Protein AF-Q9RCD1-F1 (afdb_monomer)

Foldseek 3Di:
DCVVVVNPDDDDDDDPQPDPVSVVVVVVVVVVPD

Solvent-accessible surface area (backbone atoms only — not comparable to full-atom values): 2348 Å² total; per-residue (Å²): 107,61,68,80,74,75,45,89,74,94,73,91,72,80,64,93,59,73,49,71,68,47,47,55,50,53,52,51,54,50,70,73,74,112

Structure (mmCIF, N/CA/C/O backbone):
data_AF-Q9RCD1-F1
#
_entry.id   AF-Q9RCD1-F1
#
loop_
_atom_site.group_PDB
_atom_site.id
_atom_site.type_symbol
_atom_site.label_atom_id
_atom_site.label_alt_id
_atom_site.label_comp_id
_atom_site.label_asym_id
_atom_site.label_entity_id
_atom_site.label_seq_id
_atom_site.pdbx_PDB_ins_code
_atom_site.Cartn_x
_atom_site.Cartn_y
_atom_site.Cartn_z
_atom_site.occupancy
_atom_site.B_iso_or_equiv
_atom_site.auth_seq_id
_atom_site.auth_comp_id
_atom_site.auth_asym_id
_atom_site.auth_atom_id
_atom_site.pdbx_PDB_model_num
ATOM 1 N N . PHE A 1 1 ? 14.543 -18.203 -7.542 1.00 66.69 1 PHE A N 1
ATOM 2 C CA . PHE A 1 1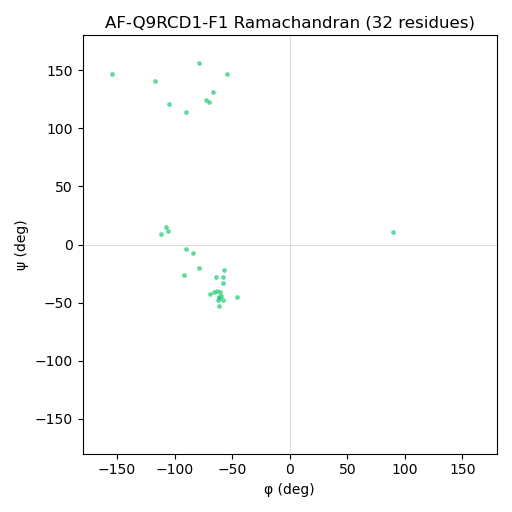 ? 15.171 -16.873 -7.392 1.00 66.69 1 PHE A CA 1
ATOM 3 C C . PHE A 1 1 ? 14.658 -15.970 -8.495 1.00 66.69 1 PHE A C 1
ATOM 5 O O . PHE A 1 1 ? 14.675 -16.394 -9.640 1.00 66.69 1 PHE A O 1
ATOM 12 N N . PHE A 1 2 ? 14.192 -14.771 -8.145 1.00 72.69 2 PHE A N 1
ATOM 13 C CA . PHE A 1 2 ? 13.575 -13.786 -9.046 1.00 72.69 2 PHE A CA 1
ATOM 14 C C . PHE A 1 2 ? 14.353 -13.580 -10.363 1.00 72.69 2 PHE A C 1
ATOM 16 O O . PHE A 1 2 ? 13.784 -13.688 -11.444 1.00 72.69 2 PHE A O 1
ATOM 23 N N . LEU A 1 3 ? 15.679 -13.451 -10.270 1.00 70.44 3 LEU A N 1
ATOM 24 C CA . LEU A 1 3 ? 16.579 -13.296 -11.421 1.00 70.44 3 LEU A CA 1
ATOM 25 C C . LEU A 1 3 ? 16.611 -14.512 -12.368 1.00 70.44 3 LEU A C 1
ATOM 27 O O . LEU A 1 3 ? 16.848 -14.367 -13.559 1.00 70.44 3 LEU A O 1
ATOM 31 N N . HIS A 1 4 ? 16.348 -15.721 -11.866 1.00 75.56 4 HIS A N 1
ATOM 32 C CA . HIS A 1 4 ? 16.340 -16.950 -12.673 1.00 75.56 4 HIS A CA 1
ATOM 33 C C . HIS A 1 4 ? 14.964 -17.279 -13.268 1.00 75.56 4 HIS A C 1
ATOM 35 O O . HIS A 1 4 ? 14.844 -18.240 -14.019 1.00 75.56 4 HIS A O 1
ATOM 41 N N . ALA A 1 5 ? 13.937 -16.489 -12.943 1.00 83.94 5 ALA A N 1
ATOM 42 C CA . ALA A 1 5 ? 12.590 -16.605 -13.499 1.00 83.94 5 ALA A CA 1
ATOM 43 C C . ALA A 1 5 ? 12.266 -15.491 -14.518 1.00 83.94 5 ALA A C 1
ATOM 45 O O . ALA A 1 5 ? 11.109 -15.334 -14.891 1.00 83.94 5 ALA A O 1
ATOM 46 N N . GLY A 1 6 ? 13.268 -14.712 -14.953 1.00 75.62 6 GLY A N 1
ATOM 47 C CA . GLY A 1 6 ? 13.084 -13.583 -15.877 1.00 75.62 6 GLY A CA 1
ATOM 48 C C . GLY A 1 6 ? 12.810 -12.236 -15.200 1.00 75.62 6 GLY A C 1
ATOM 49 O O . GLY A 1 6 ? 12.450 -11.281 -15.876 1.00 75.62 6 GLY A O 1
ATOM 50 N N . GLY A 1 7 ? 12.972 -12.133 -13.879 1.00 77.38 7 GLY A N 1
ATOM 51 C CA . GLY A 1 7 ? 12.920 -10.848 -13.188 1.00 77.38 7 GLY A CA 1
ATOM 52 C C . GLY A 1 7 ? 14.178 -10.021 -13.465 1.00 77.38 7 GLY A C 1
ATOM 53 O O . GLY A 1 7 ? 15.284 -10.485 -13.201 1.00 77.38 7 GLY A O 1
ATOM 54 N N . GLU A 1 8 ? 14.017 -8.801 -13.976 1.00 76.50 8 GLU A N 1
ATOM 55 C CA . GLU A 1 8 ? 15.143 -7.947 -14.395 1.00 76.50 8 GLU A CA 1
ATOM 56 C C . GLU A 1 8 ? 15.642 -7.009 -13.285 1.00 76.50 8 GLU A C 1
ATOM 58 O O . GLU A 1 8 ? 16.815 -6.634 -13.266 1.00 76.50 8 GLU A O 1
ATOM 63 N N . LYS A 1 9 ? 14.773 -6.649 -12.332 1.00 75.25 9 LYS A N 1
ATOM 64 C CA . LYS A 1 9 ? 15.076 -5.704 -11.249 1.00 75.25 9 LYS A CA 1
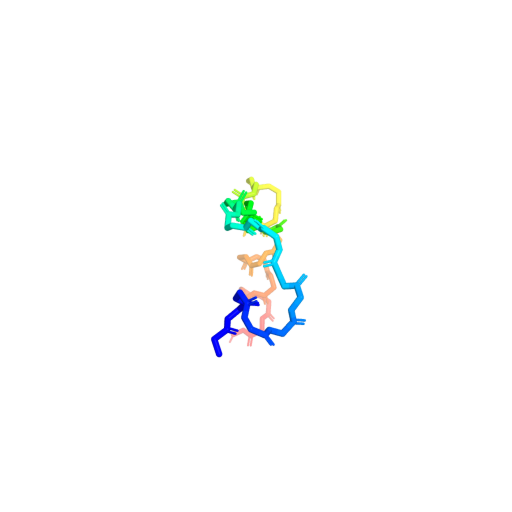ATOM 65 C C . LYS A 1 9 ? 14.224 -5.920 -10.007 1.00 75.25 9 LYS A C 1
ATOM 67 O O . LYS A 1 9 ? 13.042 -6.227 -10.100 1.00 75.25 9 LYS A O 1
ATOM 72 N N . PHE A 1 10 ? 14.822 -5.655 -8.851 1.00 77.31 10 PHE A N 1
ATOM 73 C CA . PHE A 1 10 ? 14.078 -5.419 -7.622 1.00 77.31 10 PHE A CA 1
ATOM 74 C C . PHE A 1 10 ? 13.792 -3.928 -7.501 1.00 77.31 10 PHE A C 1
ATOM 76 O O . PHE A 1 10 ? 14.714 -3.130 -7.339 1.00 77.31 10 PHE A O 1
ATOM 83 N N . GLU A 1 11 ? 12.518 -3.570 -7.580 1.00 81.31 11 GLU A N 1
ATOM 84 C CA . GLU A 1 11 ? 12.046 -2.217 -7.320 1.00 81.31 11 GLU A CA 1
ATOM 85 C C . GLU A 1 11 ? 11.105 -2.246 -6.120 1.00 81.31 11 GLU A C 1
ATOM 87 O O . GLU A 1 11 ? 10.332 -3.190 -5.932 1.00 81.31 11 GLU A O 1
ATOM 92 N N . TYR A 1 12 ? 11.214 -1.224 -5.273 1.00 84.81 12 TYR A N 1
ATOM 93 C CA . TYR A 1 12 ? 10.244 -1.018 -4.211 1.00 84.81 12 TYR A CA 1
ATOM 94 C C . TYR A 1 12 ? 8.928 -0.570 -4.844 1.00 84.81 12 TYR A C 1
ATOM 96 O O . TYR A 1 12 ? 8.887 0.445 -5.537 1.00 84.81 12 TYR A O 1
ATOM 104 N N . ILE A 1 13 ? 7.866 -1.325 -4.582 1.00 87.81 13 ILE A N 1
ATOM 105 C CA . ILE A 1 13 ? 6.503 -0.950 -4.942 1.00 87.81 13 ILE A CA 1
ATOM 106 C C . IL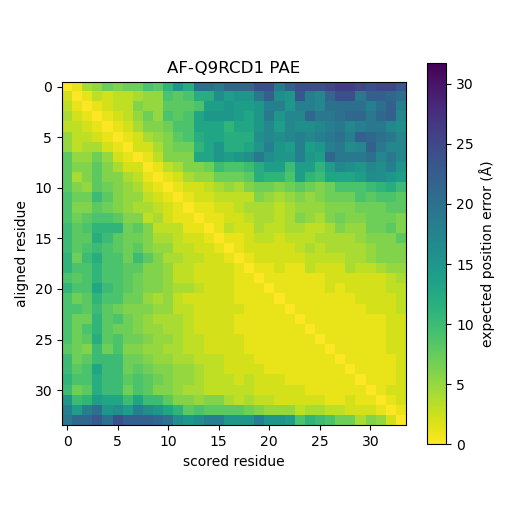E A 1 13 ? 5.817 -0.518 -3.642 1.00 87.81 13 ILE A C 1
ATOM 108 O O . ILE A 1 13 ? 5.764 -1.330 -2.713 1.00 87.81 13 ILE A O 1
ATOM 112 N N . PRO A 1 14 ? 5.323 0.731 -3.548 1.00 87.69 14 PRO A N 1
ATOM 113 C CA . PRO A 1 14 ? 4.549 1.180 -2.398 1.00 87.69 14 PRO A CA 1
ATOM 114 C C . PRO A 1 14 ? 3.363 0.252 -2.139 1.00 87.69 14 PRO A C 1
ATOM 116 O O . PRO A 1 14 ? 2.785 -0.315 -3.072 1.00 87.69 14 PRO A O 1
ATOM 119 N N . ALA A 1 15 ? 3.000 0.082 -0.870 1.00 90.38 15 ALA A N 1
ATOM 120 C CA . ALA A 1 15 ? 1.808 -0.683 -0.550 1.00 90.38 15 ALA A CA 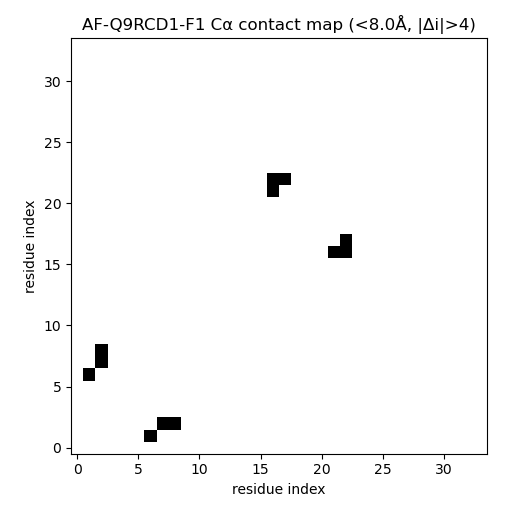1
ATOM 121 C C . ALA A 1 15 ? 0.593 0.089 -1.068 1.00 90.38 15 ALA A C 1
ATOM 123 O O . ALA A 1 15 ? 0.448 1.270 -0.787 1.00 90.38 15 ALA A O 1
ATOM 124 N N . LEU A 1 16 ? -0.303 -0.585 -1.793 1.00 90.75 16 LEU A N 1
ATOM 125 C CA . LEU A 1 16 ? -1.463 0.063 -2.421 1.00 90.75 16 LEU A CA 1
ATOM 126 C C . LEU A 1 16 ? -2.356 0.817 -1.418 1.00 90.75 16 LEU A C 1
ATOM 128 O O . LEU A 1 16 ? -3.093 1.710 -1.809 1.00 90.75 16 LEU A O 1
ATOM 132 N N . ASN A 1 17 ? -2.275 0.448 -0.141 1.00 92.62 17 ASN A N 1
ATOM 133 C CA . ASN A 1 17 ? -3.158 0.896 0.927 1.00 92.62 17 ASN A CA 1
ATOM 134 C C . ASN A 1 17 ? -2.464 1.879 1.890 1.00 92.62 17 ASN A C 1
ATOM 136 O O . ASN A 1 17 ? -2.921 2.024 3.022 1.00 92.62 17 ASN A O 1
ATOM 140 N N . ASP A 1 18 ? -1.315 2.449 1.511 1.00 92.56 18 ASP A N 1
ATOM 141 C CA . ASP A 1 18 ? -0.492 3.257 2.419 1.00 92.56 18 ASP A CA 1
ATOM 142 C C . ASP A 1 18 ? -0.921 4.726 2.546 1.00 92.56 18 ASP A C 1
ATOM 144 O O . ASP A 1 18 ? -0.415 5.426 3.425 1.00 92.56 18 ASP A O 1
ATOM 148 N N . ASP A 1 19 ? -1.882 5.188 1.742 1.00 95.00 19 ASP A N 1
ATOM 149 C CA . ASP A 1 19 ? -2.436 6.532 1.875 1.00 95.00 19 ASP A CA 1
ATOM 150 C C . ASP A 1 19 ? -3.463 6.661 3.014 1.00 95.00 19 ASP A C 1
ATOM 152 O O . ASP A 1 19 ? -4.120 5.705 3.440 1.00 95.00 19 ASP A O 1
ATOM 156 N N . GLU A 1 20 ? -3.624 7.894 3.502 1.00 96.75 20 GLU A N 1
ATOM 157 C CA . GLU A 1 20 ? -4.518 8.228 4.618 1.00 96.75 20 GLU A CA 1
ATOM 158 C C . GLU A 1 20 ? -5.981 7.832 4.358 1.00 96.75 20 GLU A C 1
ATOM 160 O O . GLU A 1 20 ? -6.692 7.451 5.291 1.00 96.75 20 GLU A O 1
ATOM 165 N N . GLY A 1 21 ? -6.438 7.886 3.102 1.00 97.00 21 GLY A N 1
ATOM 166 C CA . GLY A 1 21 ? -7.806 7.533 2.727 1.00 97.00 21 GLY A CA 1
ATOM 167 C C . GLY A 1 21 ? -8.068 6.038 2.878 1.00 97.00 21 GLY A C 1
ATOM 168 O O . GLY A 1 21 ? -9.097 5.635 3.428 1.00 97.00 21 GLY A O 1
ATOM 169 N N . HIS A 1 22 ? -7.116 5.209 2.455 1.00 96.31 22 HIS A N 1
ATOM 170 C CA . HIS A 1 22 ? -7.183 3.765 2.642 1.00 96.31 22 HIS A CA 1
ATOM 171 C C . HIS A 1 22 ? -7.105 3.359 4.114 1.00 96.31 22 HIS A C 1
ATOM 173 O O . HIS A 1 22 ? -7.879 2.499 4.545 1.00 96.31 22 HIS A O 1
ATOM 179 N N . ILE A 1 23 ? -6.250 4.001 4.913 1.00 96.62 23 ILE A N 1
ATOM 180 C CA . ILE A 1 23 ? -6.194 3.745 6.359 1.00 96.62 23 ILE A CA 1
ATOM 181 C C . ILE A 1 23 ? -7.531 4.088 7.030 1.00 96.62 23 ILE A C 1
ATOM 183 O O . ILE A 1 23 ? -8.062 3.267 7.784 1.00 96.62 23 ILE A O 1
ATOM 187 N N . ALA A 1 24 ? -8.117 5.245 6.710 1.00 97.25 24 ALA A N 1
ATOM 188 C CA . ALA A 1 24 ? -9.414 5.653 7.247 1.00 97.25 24 ALA A CA 1
ATOM 189 C C . ALA A 1 24 ? -10.538 4.672 6.866 1.00 97.25 24 ALA A C 1
ATOM 191 O O . ALA A 1 24 ? -11.378 4.332 7.702 1.00 97.25 24 ALA A O 1
ATOM 192 N N . LEU A 1 25 ? -10.541 4.172 5.625 1.00 96.38 25 LEU A N 1
ATOM 193 C CA . LE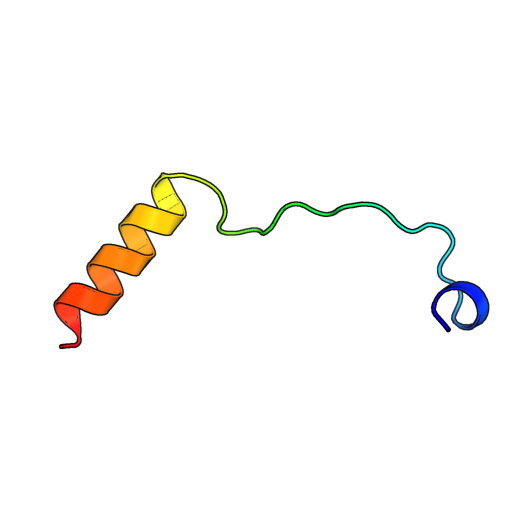U A 1 25 ? -11.505 3.168 5.174 1.00 96.38 25 LEU A CA 1
ATOM 194 C C . LEU A 1 25 ? -11.378 1.860 5.968 1.00 96.38 25 LEU A C 1
ATOM 1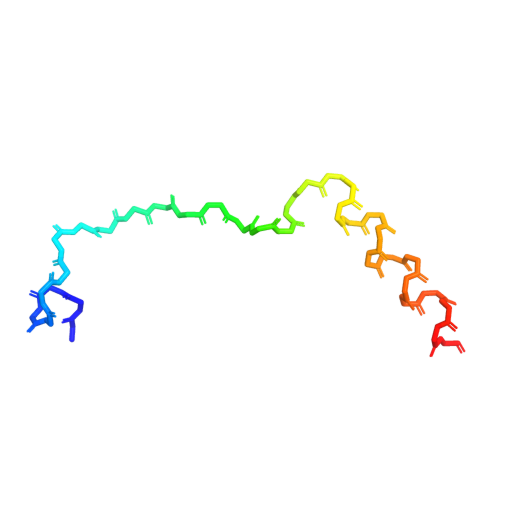96 O O . LEU A 1 25 ? -12.380 1.319 6.436 1.00 96.38 25 LEU A O 1
ATOM 200 N N . LEU A 1 26 ? -10.156 1.348 6.135 1.00 96.31 26 LEU A N 1
ATOM 201 C CA . LEU A 1 26 ? -9.917 0.107 6.874 1.00 96.31 26 LEU A CA 1
ATOM 202 C C . LEU A 1 26 ? -10.317 0.239 8.348 1.00 96.31 26 LEU A C 1
ATOM 204 O O . LEU A 1 26 ? -10.942 -0.672 8.893 1.00 96.31 26 LEU A O 1
ATOM 208 N N . GLU A 1 27 ? -10.028 1.379 8.978 1.00 96.56 27 GLU A N 1
ATOM 209 C CA . GLU A 1 27 ? -10.484 1.676 10.338 1.00 96.56 27 GLU A CA 1
ATOM 210 C C . GLU A 1 27 ? -12.016 1.612 10.443 1.00 96.56 27 GLU A C 1
ATOM 212 O O . GLU A 1 27 ? -12.549 0.965 11.348 1.00 96.56 27 GLU A O 1
ATOM 217 N N . GLN A 1 28 ? -12.734 2.248 9.511 1.00 97.69 28 GLN A N 1
ATOM 218 C CA . GLN A 1 28 ? -14.199 2.246 9.493 1.00 97.69 28 GLN A CA 1
ATOM 219 C C . GLN A 1 28 ? -14.771 0.837 9.341 1.00 97.69 28 GLN A C 1
ATOM 221 O O . GLN A 1 28 ? -15.690 0.469 10.074 1.00 97.69 28 GLN A O 1
ATOM 226 N N . LEU A 1 29 ? -14.217 0.040 8.423 1.00 97.50 29 LEU A N 1
ATOM 227 C CA . LEU A 1 29 ? -14.644 -1.342 8.214 1.00 97.50 29 LEU A CA 1
ATOM 228 C C . LEU A 1 29 ? -14.467 -2.169 9.485 1.00 97.50 29 LEU A C 1
ATOM 230 O O . LEU A 1 29 ? -15.383 -2.890 9.869 1.00 97.50 29 LEU A O 1
ATOM 234 N N . ILE A 1 30 ? -13.331 -2.037 10.167 1.00 97.50 30 ILE A N 1
A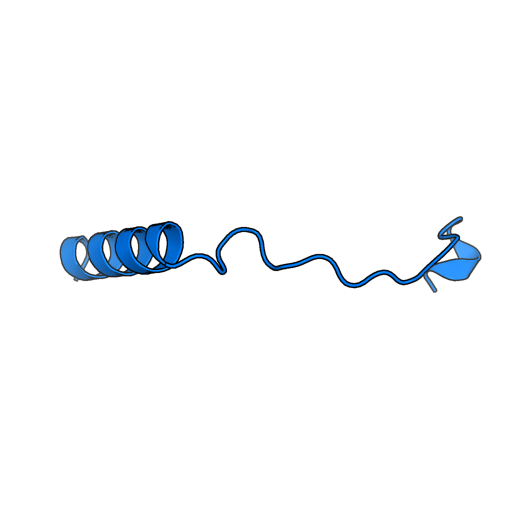TOM 235 C CA . ILE A 1 30 ? -13.089 -2.737 11.429 1.00 97.50 30 ILE A CA 1
ATOM 236 C C . ILE A 1 30 ? -14.120 -2.297 12.470 1.00 97.50 30 ILE A C 1
ATOM 238 O O . ILE A 1 30 ? -14.834 -3.137 12.997 1.00 97.50 30 ILE A O 1
ATOM 242 N N . ARG A 1 31 ? -14.283 -0.992 12.712 1.00 97.12 31 ARG A N 1
ATOM 243 C CA . ARG A 1 31 ? -15.252 -0.474 13.698 1.00 97.12 31 ARG A CA 1
ATOM 244 C C . ARG A 1 31 ? -16.699 -0.886 13.430 1.00 97.12 31 ARG A C 1
ATOM 246 O O . ARG A 1 31 ? -17.479 -0.942 14.369 1.00 97.12 31 ARG A O 1
ATOM 253 N N . HIS A 1 32 ? -17.066 -1.123 12.173 1.00 96.50 32 HIS A N 1
ATOM 254 C CA . HIS A 1 32 ? -18.410 -1.562 11.807 1.00 96.50 32 HIS A CA 1
ATOM 255 C C . HIS A 1 32 ? -18.653 -3.064 12.045 1.00 96.50 32 HIS A C 1
ATOM 257 O O . HIS A 1 32 ? -19.804 -3.483 12.114 1.00 96.50 32 HIS A O 1
ATOM 263 N N . ASN A 1 33 ? -17.596 -3.877 12.140 1.00 88.69 33 ASN A N 1
ATOM 264 C CA . ASN A 1 33 ? -17.683 -5.342 12.193 1.00 88.69 33 ASN A CA 1
ATOM 265 C C . ASN A 1 33 ? -17.267 -5.949 13.550 1.00 88.69 33 ASN A C 1
ATOM 267 O O . ASN A 1 33 ? -17.139 -7.172 13.646 1.00 88.69 33 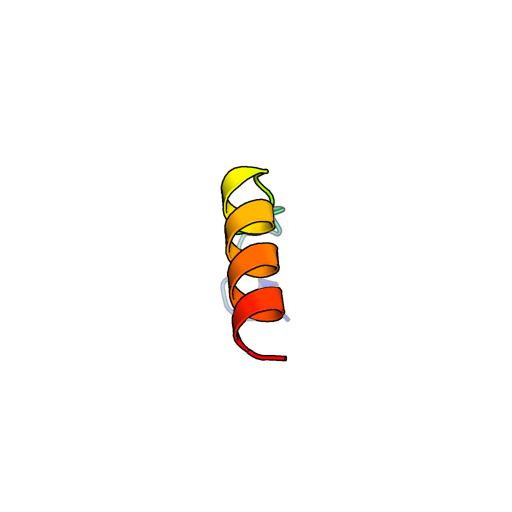ASN A O 1
ATOM 271 N N . ILE A 1 34 ? -17.051 -5.124 14.579 1.00 78.56 34 ILE A N 1
ATOM 272 C CA . ILE A 1 34 ? -16.839 -5.544 15.976 1.00 78.56 34 ILE A CA 1
ATOM 273 C C . ILE A 1 34 ? -18.010 -5.032 16.815 1.00 78.56 34 ILE A C 1
ATOM 275 O O . ILE A 1 34 ? -18.454 -5.778 17.714 1.00 78.56 34 ILE A O 1
#

Radius of gyration: 16.61 Å; Cα contacts (8 Å, |Δi|>4): 6; chains: 1; bounding box: 35×25×32 Å

Secondary structure (DSSP, 8-state):
-GGGGT---------TT-SHHHHHHHHHHHHH--

pLDDT: mean 87.68, std 9.58, range [66.69, 97.69]

Organism: Yersinia pestis (NCBI:txid632)

Mean predicted aligned error: 6.91 Å

Sequence (34 aa):
FFLHAGGEKFEYIPALNDDEGHIALL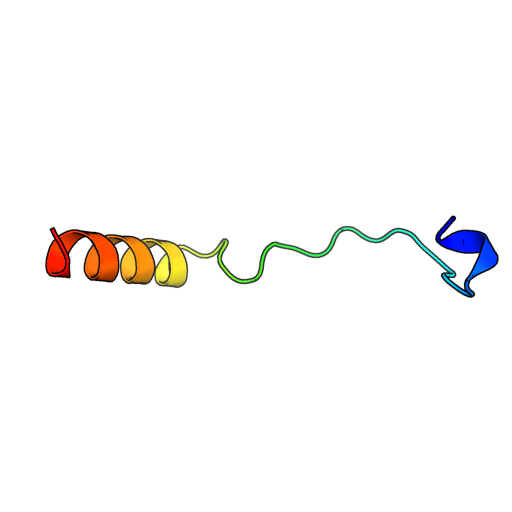EQLIRHNI